Protein AF-A0A2N6FX96-F1 (afdb_monomer_lite)

Radius of gyration: 20.08 Å; chains: 1; bounding box: 55×49×47 Å

Secondary structure (DSSP, 8-state):
--HHHHHHHHHHHHHT----------TTT-EEEEEEEPP-TT--TTS----EEEEEE-SS-EEEEETT--EEE-S-EEEETTTTEEEEE-S---SS-TTPPP-EEEEEE-TTS-EEEEEE-SS-EEEEEEEE--

Structure (mmCIF, N/CA/C/O backbone):
data_AF-A0A2N6FX96-F1
#
_entry.id   AF-A0A2N6FX96-F1
#
loop_
_atom_site.group_PDB
_atom_site.id
_atom_site.type_symbol
_atom_site.label_atom_id
_atom_site.label_alt_id
_atom_site.label_comp_id
_atom_site.label_asym_id
_atom_site.label_entity_id
_atom_site.label_seq_id
_atom_site.pdbx_PDB_ins_code
_atom_site.Cartn_x
_atom_site.Cartn_y
_atom_site.Cartn_z
_atom_site.occupancy
_atom_site.B_iso_or_equiv
_atom_site.auth_seq_id
_atom_site.auth_comp_id
_atom_site.auth_asym_id
_atom_site.auth_atom_id
_atom_site.pdbx_PDB_model_num
ATOM 1 N N . MET A 1 1 ? -40.020 34.666 23.169 1.00 54.50 1 MET A N 1
ATOM 2 C CA . MET A 1 1 ? -39.295 33.548 22.520 1.00 54.50 1 MET A CA 1
ATOM 3 C C . MET A 1 1 ? -37.925 33.416 23.182 1.00 54.50 1 MET A C 1
ATOM 5 O O . MET A 1 1 ? -37.119 34.334 23.084 1.00 54.50 1 MET A O 1
ATOM 9 N N . ASN A 1 2 ? -37.739 32.368 23.988 1.00 58.06 2 ASN A N 1
ATOM 10 C CA . ASN A 1 2 ? -36.734 32.302 25.058 1.00 58.06 2 ASN A CA 1
ATOM 11 C C . ASN A 1 2 ? -35.289 32.267 24.520 1.00 58.06 2 ASN A C 1
ATOM 13 O O . ASN A 1 2 ? -34.957 31.393 23.721 1.00 58.06 2 ASN A O 1
ATOM 17 N N . LYS A 1 3 ? -34.416 33.179 24.983 1.00 58.41 3 LYS A N 1
ATOM 18 C CA . LYS A 1 3 ? -32.984 33.243 24.595 1.00 58.41 3 LYS A CA 1
ATOM 19 C C . LYS A 1 3 ? -32.248 31.909 24.815 1.00 58.41 3 LYS A C 1
ATOM 21 O O . LYS A 1 3 ? -31.344 31.580 24.057 1.00 58.41 3 LYS A O 1
ATOM 26 N N . ILE A 1 4 ? -32.705 31.120 25.788 1.00 65.50 4 ILE A N 1
ATOM 27 C CA . ILE A 1 4 ? -32.189 29.787 26.134 1.00 65.50 4 ILE A CA 1
ATOM 28 C C . ILE A 1 4 ? -32.404 28.775 24.994 1.00 65.50 4 ILE A C 1
ATOM 30 O O . ILE A 1 4 ? -31.512 27.987 24.700 1.00 65.50 4 ILE A O 1
ATOM 34 N N . ILE A 1 5 ? -33.539 28.844 24.286 1.00 63.62 5 ILE A N 1
ATOM 35 C CA . ILE A 1 5 ? -33.850 27.930 23.172 1.00 63.62 5 ILE A CA 1
ATOM 36 C C . ILE A 1 5 ? -32.922 28.207 21.982 1.00 63.62 5 ILE A C 1
ATOM 38 O O . ILE A 1 5 ? -32.418 27.274 21.368 1.00 63.62 5 ILE A O 1
ATOM 42 N N . LYS A 1 6 ? -32.626 29.484 21.696 1.00 58.91 6 LYS A N 1
ATOM 43 C CA . LYS A 1 6 ? -31.656 29.857 20.651 1.00 58.91 6 LYS A CA 1
ATOM 44 C C . LYS A 1 6 ? -30.237 29.382 20.981 1.00 58.91 6 LYS A C 1
ATOM 46 O O . LYS A 1 6 ? -29.529 28.953 20.080 1.00 58.91 6 LYS A O 1
ATOM 51 N N . PHE A 1 7 ? -29.835 29.433 22.252 1.00 62.53 7 PHE A N 1
A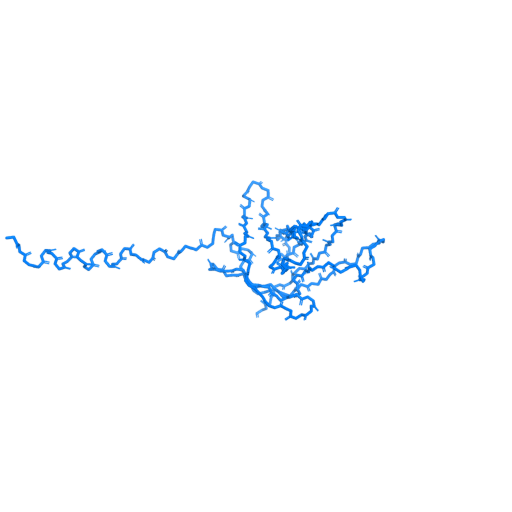TOM 52 C CA . PHE A 1 7 ? -28.496 29.016 22.679 1.00 62.53 7 PHE A CA 1
ATOM 53 C C . PHE A 1 7 ? -28.312 27.491 22.605 1.00 62.53 7 PHE A C 1
ATOM 55 O O . PHE A 1 7 ? -27.301 27.018 22.094 1.00 62.53 7 PHE A O 1
ATOM 62 N N . LEU A 1 8 ? -29.327 26.722 23.014 1.00 59.81 8 LEU A N 1
ATOM 63 C CA . LEU A 1 8 ? -29.336 25.260 22.878 1.00 59.81 8 LEU A CA 1
ATOM 64 C C . LEU A 1 8 ? -29.314 24.811 21.411 1.00 59.81 8 LEU A C 1
ATOM 66 O O . LEU A 1 8 ? -28.622 23.854 21.080 1.00 59.81 8 LEU A O 1
ATOM 70 N N . PHE A 1 9 ? -29.996 25.535 20.518 1.00 58.31 9 PHE A N 1
ATOM 71 C CA . PHE A 1 9 ? -29.974 25.241 19.082 1.00 58.31 9 PHE A CA 1
ATOM 72 C C . PHE A 1 9 ? -28.589 25.471 18.458 1.00 58.31 9 PHE A C 1
ATOM 74 O O . PHE A 1 9 ? -28.155 24.696 17.614 1.00 58.31 9 PHE A O 1
ATOM 81 N N . ILE A 1 10 ? -27.865 26.504 18.903 1.00 59.97 10 ILE A N 1
ATOM 82 C CA . ILE A 1 10 ? -26.500 26.795 18.437 1.00 59.97 10 ILE A CA 1
ATOM 83 C C . ILE A 1 10 ? -25.512 25.731 18.937 1.00 59.97 10 ILE A C 1
ATOM 85 O O . ILE A 1 10 ? -24.676 25.278 18.161 1.00 59.97 10 ILE A O 1
ATOM 89 N N . ILE A 1 11 ? -25.637 25.277 20.189 1.00 59.38 11 ILE A N 1
ATOM 90 C CA . ILE A 1 11 ? -24.804 24.191 20.736 1.00 59.38 11 ILE A CA 1
ATOM 91 C C . ILE A 1 11 ? -25.081 22.866 20.010 1.00 59.38 11 ILE A C 1
ATOM 93 O O . ILE A 1 11 ? -24.139 22.154 19.676 1.00 59.38 11 ILE A O 1
ATOM 97 N N . TYR A 1 12 ? -26.346 22.560 19.700 1.00 57.19 12 TYR A N 1
ATOM 98 C CA . TYR A 1 12 ? -26.713 21.359 18.942 1.00 57.19 12 TYR A CA 1
ATOM 99 C C . TYR A 1 12 ? -26.178 21.403 17.500 1.00 57.19 12 TYR A C 1
ATOM 101 O O . TYR A 1 12 ? -25.621 20.423 17.018 1.00 57.19 12 TYR A O 1
ATOM 109 N N . MET A 1 13 ? -26.248 22.563 16.837 1.00 56.00 13 MET A N 1
ATOM 110 C CA . MET A 1 13 ? -25.678 22.757 15.495 1.00 56.00 13 MET A CA 1
ATOM 111 C C . MET A 1 13 ? -24.141 22.693 15.486 1.00 56.00 13 MET A C 1
ATOM 113 O O . MET A 1 13 ? -23.565 22.187 14.527 1.00 56.00 13 MET A O 1
ATOM 117 N N . LEU A 1 14 ? -23.469 23.145 16.554 1.00 53.25 14 LEU A N 1
ATOM 118 C CA . LEU A 1 14 ? -22.015 23.004 16.726 1.00 53.25 14 LEU A CA 1
ATOM 119 C C . LEU A 1 14 ? -21.587 21.551 16.987 1.00 53.25 14 LEU A C 1
ATOM 121 O O . LEU A 1 14 ? -20.499 21.160 16.573 1.00 53.25 14 LEU A O 1
ATOM 125 N N . PHE A 1 15 ? -22.440 20.738 17.617 1.00 48.72 15 PHE A N 1
ATOM 126 C CA . PHE A 1 15 ? -22.167 19.317 17.863 1.00 48.72 15 PHE A CA 1
ATOM 127 C C . PHE A 1 15 ? -22.344 18.434 16.613 1.00 48.72 15 PHE A C 1
ATOM 129 O O . PHE A 1 15 ? -21.837 17.316 16.574 1.00 48.72 15 PHE A O 1
ATOM 136 N N . CYS A 1 16 ? -23.024 18.924 15.571 1.00 48.59 16 CYS A N 1
ATOM 137 C CA . CYS A 1 16 ? -23.315 18.154 14.358 1.00 48.59 16 CYS A CA 1
ATOM 138 C C . CYS A 1 16 ? -22.253 18.246 13.241 1.00 48.59 16 CYS A C 1
ATOM 140 O O . CYS A 1 16 ? -22.452 17.633 12.195 1.00 48.59 16 CYS A O 1
ATOM 142 N N . ILE A 1 17 ? -21.137 18.972 13.411 1.00 54.53 17 ILE A N 1
ATOM 143 C CA . ILE A 1 17 ? -20.166 19.222 12.315 1.00 54.53 17 ILE A CA 1
ATOM 144 C C . ILE A 1 17 ? -18.800 18.550 12.557 1.00 54.53 17 ILE A C 1
ATOM 146 O O . ILE A 1 17 ? -17.752 19.064 12.184 1.00 54.53 17 ILE A O 1
ATOM 150 N N . GLN A 1 18 ? -18.782 17.357 13.150 1.00 52.16 18 GLN A N 1
ATOM 151 C CA . GLN A 1 18 ? -17.596 16.491 13.102 1.00 52.16 18 GLN A CA 1
ATOM 152 C C . GLN A 1 18 ? -17.969 15.077 12.666 1.00 52.16 18 GLN A C 1
ATOM 154 O O . GLN A 1 18 ? -17.677 14.091 13.334 1.00 52.16 18 GLN A O 1
ATOM 159 N N . VAL A 1 19 ? -18.606 14.967 11.499 1.00 51.12 19 VAL A N 1
ATOM 160 C CA . VAL A 1 19 ? -18.492 13.732 10.721 1.00 51.12 19 VAL A CA 1
ATOM 161 C C . VAL A 1 19 ? -17.102 13.769 10.096 1.00 51.12 19 VAL A C 1
ATOM 163 O O . VAL A 1 19 ? -16.916 14.303 9.004 1.00 51.12 19 VAL A O 1
ATOM 166 N N . SER A 1 20 ? -16.098 13.281 10.829 1.00 54.25 20 SER A N 1
ATOM 167 C CA . SER A 1 20 ? -14.829 12.915 10.204 1.00 54.25 20 SER A CA 1
ATOM 168 C C . SER A 1 20 ? -15.158 11.916 9.104 1.00 54.25 20 SER A C 1
ATOM 170 O O . SER A 1 20 ? -15.752 10.871 9.370 1.00 54.25 20 SER A O 1
ATOM 172 N N . LEU A 1 21 ? -14.840 12.283 7.866 1.00 58.28 21 LEU A N 1
ATOM 173 C CA . LEU A 1 21 ? -15.041 11.455 6.687 1.00 58.28 21 LEU A CA 1
ATOM 174 C C . LEU A 1 21 ? -14.032 10.300 6.763 1.00 58.28 21 LEU A C 1
ATOM 176 O O . LEU A 1 21 ? -12.939 10.386 6.211 1.00 58.28 21 LEU A O 1
ATOM 180 N N . ALA A 1 22 ? -14.348 9.272 7.549 1.00 64.56 22 ALA A N 1
ATOM 181 C CA . ALA A 1 22 ? -13.522 8.080 7.627 1.00 64.56 22 ALA A CA 1
ATOM 182 C C . ALA A 1 22 ? -13.454 7.447 6.231 1.00 64.56 22 ALA A C 1
ATOM 184 O O . ALA A 1 22 ? -14.468 7.362 5.532 1.00 64.56 22 ALA A O 1
ATOM 185 N N . LEU A 1 23 ? -12.261 7.027 5.816 1.00 71.19 23 LEU A N 1
ATOM 186 C CA . LEU A 1 23 ? -12.096 6.243 4.606 1.00 71.19 23 LEU A CA 1
ATOM 187 C C . LEU A 1 23 ? -12.909 4.958 4.774 1.00 71.19 23 LEU A C 1
ATOM 189 O O . LEU A 1 23 ? -12.780 4.260 5.782 1.00 71.19 23 LEU A O 1
ATOM 193 N N . ASP A 1 24 ? -13.712 4.629 3.769 1.00 84.00 24 ASP A N 1
ATOM 194 C CA . ASP A 1 24 ? -14.416 3.353 3.706 1.00 84.00 24 ASP A CA 1
ATOM 195 C C . ASP A 1 24 ? -13.433 2.243 3.300 1.00 84.00 24 ASP A C 1
ATOM 197 O O . ASP A 1 24 ? -13.346 1.827 2.144 1.00 84.00 24 ASP A O 1
ATOM 201 N N . ILE A 1 25 ? -12.561 1.876 4.242 1.00 88.38 25 ILE A N 1
ATOM 202 C CA . ILE A 1 25 ? -11.510 0.875 4.069 1.00 88.38 25 ILE A CA 1
ATOM 203 C C . ILE A 1 25 ? -11.677 -0.203 5.144 1.00 88.38 25 ILE A C 1
ATOM 205 O O . ILE A 1 25 ? -11.652 0.102 6.342 1.00 88.38 25 ILE A O 1
ATOM 209 N N . PRO A 1 26 ? -11.769 -1.489 4.760 1.00 92.06 26 PRO A N 1
ATOM 210 C CA . PRO A 1 26 ? -11.869 -2.573 5.723 1.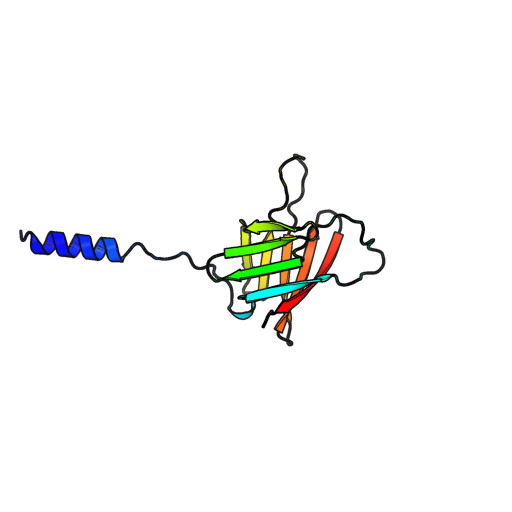00 92.06 26 PRO A CA 1
ATOM 211 C C . PRO A 1 26 ? -10.671 -2.635 6.672 1.00 92.06 26 PRO A C 1
ATOM 213 O O . PRO A 1 26 ? -9.513 -2.514 6.264 1.00 92.06 26 PRO A O 1
ATOM 216 N N . LYS A 1 27 ? -10.938 -2.969 7.940 1.00 92.56 27 LYS A N 1
ATOM 217 C CA . LYS A 1 27 ? -9.922 -3.063 9.007 1.00 92.56 27 LYS A CA 1
ATOM 218 C C . LYS A 1 27 ? -8.722 -3.957 8.679 1.00 92.56 27 LYS A C 1
ATOM 220 O O . LYS A 1 27 ? -7.647 -3.739 9.227 1.00 92.56 27 LYS A O 1
ATOM 225 N N . LYS A 1 28 ? -8.879 -4.946 7.795 1.00 93.38 28 LYS A N 1
ATOM 226 C CA . LYS A 1 28 ? -7.781 -5.829 7.369 1.00 93.38 28 LYS A CA 1
ATOM 227 C C . LYS A 1 28 ? -6.659 -5.097 6.628 1.00 93.38 28 LYS A C 1
ATOM 229 O O . LYS A 1 28 ? -5.520 -5.534 6.717 1.00 93.38 28 LYS A O 1
ATOM 234 N N . TYR A 1 29 ? -6.958 -3.980 5.962 1.00 94.31 29 TYR A N 1
ATOM 235 C CA . TYR A 1 29 ? -5.952 -3.146 5.299 1.00 94.31 29 TYR A CA 1
ATOM 236 C C . TYR A 1 29 ? -5.307 -2.134 6.255 1.00 94.31 29 TYR A C 1
ATOM 238 O O . TYR A 1 29 ? -4.195 -1.679 6.006 1.00 94.31 29 TYR A O 1
ATOM 246 N N . ILE A 1 30 ? -5.982 -1.783 7.352 1.00 94.75 30 ILE A N 1
ATOM 247 C CA . ILE A 1 30 ? -5.519 -0.763 8.299 1.00 94.75 30 ILE A CA 1
ATOM 248 C C . ILE A 1 30 ? -4.274 -1.249 9.039 1.00 94.75 30 ILE A C 1
ATOM 250 O O . ILE A 1 30 ? -4.265 -2.334 9.631 1.00 94.75 30 ILE A O 1
ATOM 254 N N . GLY A 1 31 ? -3.241 -0.414 9.049 1.00 95.31 31 GLY A N 1
ATOM 255 C CA . GLY A 1 31 ? -1.985 -0.634 9.748 1.00 95.31 31 GLY A CA 1
ATOM 256 C C . GLY A 1 31 ? -0.788 -0.076 8.995 1.00 95.31 31 GLY A C 1
ATOM 257 O O . GLY A 1 31 ? -0.911 0.503 7.912 1.00 95.31 31 GLY A O 1
ATOM 258 N N . ASP A 1 32 ? 0.374 -0.308 9.587 1.00 97.12 32 ASP A N 1
ATOM 259 C CA . ASP A 1 32 ? 1.655 0.034 8.998 1.00 97.12 32 ASP A CA 1
ATOM 260 C C . ASP A 1 32 ? 2.255 -1.227 8.381 1.00 97.12 32 ASP A C 1
ATOM 262 O O . ASP A 1 32 ? 2.243 -2.297 8.989 1.00 97.12 32 ASP A O 1
ATOM 266 N N . TRP A 1 33 ? 2.770 -1.115 7.165 1.00 96.81 33 TRP A N 1
ATOM 267 C CA . TRP A 1 33 ? 3.197 -2.247 6.355 1.00 96.81 33 TRP A CA 1
ATOM 268 C C . TRP A 1 33 ? 4.589 -1.999 5.785 1.00 96.81 33 TRP A C 1
ATOM 270 O O . TRP A 1 33 ? 4.861 -0.941 5.208 1.00 96.81 33 TRP A O 1
ATOM 280 N N . ASN A 1 34 ? 5.454 -3.003 5.903 1.00 95.88 34 ASN A N 1
ATOM 281 C CA . ASN A 1 34 ? 6.703 -3.083 5.157 1.00 95.88 34 ASN A CA 1
ATOM 282 C C . ASN A 1 34 ? 6.453 -3.839 3.860 1.00 95.88 34 ASN A C 1
ATOM 284 O O . ASN A 1 34 ? 5.967 -4.967 3.889 1.00 95.88 34 ASN A O 1
ATOM 288 N N . ILE A 1 35 ? 6.810 -3.233 2.734 1.00 92.50 35 ILE A N 1
ATOM 289 C CA . ILE A 1 35 ? 6.574 -3.806 1.414 1.00 92.50 35 ILE A CA 1
ATOM 290 C C . ILE A 1 35 ? 7.889 -4.305 0.820 1.00 92.50 35 ILE A C 1
ATOM 292 O O . ILE A 1 35 ? 8.883 -3.579 0.777 1.00 92.50 35 ILE A O 1
ATOM 296 N N . SER A 1 36 ? 7.868 -5.537 0.327 1.00 89.69 36 SER A N 1
ATOM 297 C CA . SER A 1 36 ? 8.968 -6.181 -0.382 1.00 89.69 36 SER A CA 1
ATOM 298 C C . SER A 1 36 ? 8.562 -6.465 -1.823 1.00 89.69 36 SER A C 1
ATOM 300 O O . SER A 1 36 ? 7.420 -6.833 -2.108 1.00 89.69 36 SER A O 1
ATOM 302 N N . TYR A 1 37 ? 9.497 -6.285 -2.752 1.00 84.50 37 TYR A N 1
ATOM 303 C CA . TYR A 1 37 ? 9.263 -6.662 -4.140 1.00 84.50 37 TYR A CA 1
ATOM 304 C C . TYR A 1 37 ? 9.238 -8.187 -4.285 1.00 84.50 37 TYR A C 1
ATOM 306 O O . TYR A 1 37 ? 9.946 -8.897 -3.570 1.00 84.50 37 TYR A O 1
ATOM 314 N N . ILE A 1 38 ? 8.448 -8.681 -5.237 1.00 84.31 38 ILE A N 1
ATOM 315 C CA . ILE A 1 38 ? 8.490 -10.081 -5.662 1.00 84.31 38 ILE A CA 1
ATOM 316 C C . ILE A 1 38 ? 9.278 -10.129 -6.968 1.00 84.31 38 ILE A C 1
ATOM 318 O O . ILE A 1 38 ? 8.927 -9.452 -7.936 1.00 84.31 38 ILE A O 1
ATOM 322 N N . GLU A 1 39 ? 10.368 -10.894 -6.992 1.00 77.12 39 GLU A N 1
ATOM 323 C CA . GLU A 1 39 ? 11.175 -11.071 -8.199 1.00 77.12 39 GLU A CA 1
ATOM 324 C C . GLU A 1 39 ? 10.354 -11.760 -9.300 1.00 77.12 39 GLU A C 1
ATOM 326 O O . GLU A 1 39 ? 9.665 -12.752 -9.060 1.00 77.12 39 GLU A O 1
ATOM 331 N N . GLN A 1 40 ? 10.415 -11.223 -10.520 1.00 73.38 40 GLN A N 1
ATOM 332 C CA . GLN A 1 40 ? 9.671 -11.726 -11.672 1.00 73.38 40 GLN A CA 1
ATOM 333 C C . GLN A 1 40 ? 10.609 -11.890 -12.866 1.00 73.38 40 GLN A C 1
ATOM 335 O O . GLN A 1 40 ? 11.327 -10.963 -13.246 1.00 73.38 40 GLN A O 1
ATOM 340 N N . GLN A 1 41 ? 10.585 -13.070 -13.491 1.00 70.00 41 GLN A N 1
ATOM 341 C CA . GLN A 1 41 ? 11.371 -13.316 -14.697 1.00 70.00 41 GLN A CA 1
ATOM 342 C C . GLN A 1 41 ? 10.977 -12.351 -15.821 1.00 70.00 41 GLN A C 1
ATOM 344 O O . GLN A 1 41 ? 9.800 -12.083 -16.055 1.00 70.00 41 GLN A O 1
ATOM 349 N N . GLY A 1 42 ? 11.983 -11.839 -16.533 1.00 64.00 42 GLY A N 1
ATOM 350 C CA . GLY A 1 42 ? 11.783 -10.880 -17.621 1.00 64.00 42 GLY A CA 1
ATOM 351 C C . GLY A 1 42 ? 11.524 -9.446 -17.156 1.00 64.00 42 GLY A C 1
ATOM 352 O O . GLY A 1 42 ? 11.297 -8.582 -18.004 1.00 64.00 42 GLY A O 1
ATOM 353 N N . PHE A 1 43 ? 11.593 -9.170 -15.847 1.00 60.34 43 PHE A N 1
ATOM 354 C CA . PHE A 1 43 ? 11.434 -7.828 -15.311 1.00 60.34 43 PHE A CA 1
ATOM 355 C C . PHE A 1 43 ? 12.733 -7.304 -14.680 1.00 60.34 43 PHE A C 1
ATOM 357 O O . PHE A 1 43 ? 13.113 -7.737 -13.593 1.00 60.34 43 PHE A O 1
ATOM 364 N N . PRO A 1 44 ? 13.454 -6.382 -15.338 1.00 57.53 44 PRO A N 1
ATOM 365 C CA . PRO A 1 44 ? 14.674 -5.854 -14.763 1.00 57.53 44 PRO A CA 1
ATOM 366 C C . PRO A 1 44 ? 14.371 -4.913 -13.593 1.00 57.53 44 PRO A C 1
ATOM 368 O O . PRO A 1 44 ? 13.588 -3.975 -13.727 1.00 57.53 44 PRO A O 1
ATOM 371 N N . TRP A 1 45 ? 15.057 -5.103 -12.466 1.00 51.59 45 TRP A N 1
ATOM 372 C CA . TRP A 1 45 ? 14.904 -4.289 -11.250 1.00 51.59 45 TRP A CA 1
ATOM 373 C C . TRP A 1 45 ? 15.157 -2.781 -11.465 1.00 51.59 45 TRP A C 1
ATOM 375 O O . TRP A 1 45 ? 14.707 -1.957 -10.672 1.00 51.59 45 TRP A O 1
ATOM 385 N N . TRP A 1 46 ? 15.852 -2.401 -12.546 1.00 53.66 46 TRP A N 1
ATOM 386 C CA . TRP A 1 46 ? 16.093 -1.007 -12.942 1.00 53.66 46 TRP A CA 1
ATOM 387 C C . TRP A 1 46 ? 14.956 -0.376 -13.757 1.00 53.66 46 TRP A C 1
ATOM 389 O O . TRP A 1 46 ? 15.010 0.819 -14.063 1.00 53.66 46 TRP A O 1
ATOM 399 N N . SER A 1 47 ? 13.926 -1.134 -14.142 1.00 55.78 47 SER A N 1
ATOM 400 C CA . SER A 1 47 ? 12.699 -0.544 -14.668 1.00 55.78 47 SER A CA 1
ATOM 401 C C . SER A 1 47 ? 12.051 0.266 -13.546 1.00 55.78 47 SER A C 1
ATOM 403 O O . SER A 1 47 ? 11.543 -0.288 -12.581 1.00 55.78 47 SER A O 1
ATOM 405 N N . GLN A 1 48 ? 12.137 1.593 -13.673 1.00 60.50 48 GLN A N 1
ATOM 406 C CA . GLN A 1 48 ? 11.825 2.649 -12.698 1.00 60.50 48 GLN A CA 1
ATOM 407 C C . GLN A 1 48 ? 10.345 2.695 -12.255 1.00 60.50 48 GLN A C 1
ATOM 409 O O . GLN A 1 48 ? 9.675 3.722 -12.367 1.00 60.50 48 GLN A O 1
ATOM 414 N N . ILE A 1 49 ? 9.786 1.583 -11.790 1.00 67.69 49 ILE A N 1
ATOM 415 C CA . ILE A 1 49 ? 8.408 1.518 -11.315 1.00 67.69 49 ILE A CA 1
ATOM 416 C C . ILE A 1 49 ? 8.372 2.022 -9.886 1.00 67.69 49 ILE A C 1
ATOM 418 O O . ILE A 1 49 ? 9.064 1.502 -9.018 1.00 67.69 49 ILE A O 1
ATOM 422 N N . LYS A 1 50 ? 7.559 3.045 -9.635 1.00 74.44 50 LYS A N 1
ATOM 423 C CA . LYS A 1 50 ? 7.322 3.549 -8.283 1.00 74.44 50 LYS A CA 1
ATOM 424 C C . LYS A 1 50 ? 6.366 2.625 -7.541 1.00 74.44 50 LYS A C 1
ATOM 426 O O . LYS A 1 50 ? 5.252 2.378 -8.011 1.00 74.44 50 LYS A O 1
ATOM 431 N N . TYR A 1 51 ? 6.801 2.130 -6.393 1.00 79.81 51 TYR A N 1
ATOM 432 C CA . TYR A 1 51 ? 5.997 1.304 -5.501 1.00 79.81 51 TYR A CA 1
ATOM 433 C C . TYR A 1 51 ? 6.273 1.715 -4.049 1.00 79.81 51 TYR A C 1
ATOM 435 O O . TYR A 1 51 ? 7.362 2.218 -3.756 1.00 79.81 51 TYR A O 1
ATOM 443 N N . PRO A 1 52 ? 5.301 1.549 -3.136 1.00 87.56 52 PRO A N 1
ATOM 444 C CA . PRO A 1 52 ? 5.551 1.797 -1.724 1.00 87.56 52 PRO A CA 1
ATOM 445 C C . PRO A 1 52 ? 6.552 0.765 -1.198 1.00 87.56 52 PRO A C 1
ATOM 447 O O . PRO A 1 52 ? 6.341 -0.421 -1.399 1.00 87.56 52 PRO A O 1
ATOM 450 N N . VAL A 1 53 ? 7.601 1.192 -0.497 1.00 91.06 53 VAL A N 1
ATOM 451 C CA . VAL A 1 53 ? 8.409 0.317 0.379 1.00 91.06 53 VAL A CA 1
ATOM 452 C C . VAL A 1 53 ? 7.885 0.336 1.814 1.00 91.06 53 VAL A C 1
ATOM 454 O O . VAL A 1 53 ? 8.077 -0.614 2.570 1.00 91.06 53 VAL A O 1
ATOM 457 N N . LYS A 1 54 ? 7.185 1.412 2.191 1.00 94.25 54 LYS A N 1
ATOM 458 C CA . LYS A 1 54 ? 6.374 1.488 3.409 1.00 94.25 54 LYS A CA 1
ATOM 459 C C . LYS A 1 54 ? 5.005 2.049 3.075 1.00 94.25 54 LYS A C 1
ATOM 461 O O . LYS A 1 54 ? 4.900 3.003 2.301 1.00 94.25 54 LYS A O 1
ATOM 466 N N . LEU A 1 55 ? 3.980 1.473 3.682 1.00 94.81 55 LEU A N 1
ATOM 467 C CA . LEU A 1 55 ? 2.586 1.838 3.477 1.00 94.81 55 LEU A CA 1
ATOM 468 C C . LEU A 1 55 ? 1.913 1.975 4.841 1.00 94.81 55 LEU A C 1
ATOM 470 O O . LEU A 1 55 ? 1.986 1.070 5.661 1.00 94.81 55 LEU A O 1
ATOM 474 N N . PHE A 1 56 ? 1.277 3.113 5.077 1.00 95.69 56 PHE A N 1
ATOM 475 C CA . PHE A 1 56 ? 0.573 3.437 6.312 1.00 95.69 56 PHE A CA 1
ATOM 476 C C . PHE A 1 56 ? -0.885 3.671 5.944 1.00 95.69 56 PHE A C 1
ATOM 478 O O . PHE A 1 56 ? -1.178 4.579 5.166 1.00 95.69 56 PHE A O 1
ATOM 485 N N . ILE A 1 57 ? -1.785 2.839 6.452 1.00 95.00 57 ILE A N 1
ATOM 486 C CA . ILE A 1 57 ? -3.221 2.940 6.190 1.00 95.00 57 ILE A CA 1
ATOM 487 C C . ILE A 1 57 ? -3.913 3.172 7.522 1.00 95.00 57 ILE A C 1
ATOM 489 O O . ILE A 1 57 ? -3.895 2.299 8.391 1.00 95.00 57 ILE A O 1
ATOM 493 N N . THR A 1 58 ? -4.549 4.327 7.665 1.00 93.69 58 THR A N 1
ATOM 494 C CA . THR A 1 58 ? -5.402 4.657 8.807 1.00 93.69 58 THR A CA 1
ATOM 495 C C . THR A 1 58 ? -6.842 4.869 8.330 1.00 93.69 58 THR A C 1
ATOM 497 O O . THR A 1 58 ? -7.086 4.944 7.122 1.00 93.69 58 THR A O 1
ATOM 500 N N . PRO A 1 59 ? -7.823 4.963 9.244 1.00 89.19 59 PRO A N 1
ATOM 501 C CA . PRO A 1 59 ? -9.177 5.371 8.881 1.00 89.19 59 PRO A CA 1
ATOM 502 C C . PRO A 1 59 ? -9.273 6.775 8.267 1.00 89.19 59 PRO A C 1
ATOM 504 O O . PRO A 1 59 ? -10.337 7.133 7.787 1.00 89.19 59 PRO A O 1
ATOM 507 N N . GLU A 1 60 ? -8.217 7.588 8.300 1.00 89.75 60 GLU A N 1
ATOM 508 C CA . GLU A 1 60 ? -8.227 8.983 7.844 1.00 89.75 60 GLU A CA 1
ATOM 509 C C . GLU A 1 60 ? -7.385 9.206 6.585 1.00 89.75 60 GLU A C 1
ATOM 511 O O . GLU A 1 60 ? -7.680 10.108 5.803 1.00 89.75 60 GLU A O 1
ATOM 516 N N . GLU A 1 61 ? -6.328 8.419 6.373 1.00 91.81 61 GLU A N 1
ATOM 517 C CA . GLU A 1 61 ? -5.442 8.591 5.224 1.00 91.81 61 GLU A CA 1
ATOM 518 C C . GLU A 1 61 ? -4.700 7.310 4.826 1.00 91.81 61 GLU A C 1
ATOM 520 O O . GLU A 1 61 ? -4.512 6.376 5.607 1.00 91.81 61 GLU A O 1
ATOM 525 N N . ILE A 1 62 ? -4.200 7.312 3.590 1.00 93.31 62 ILE A N 1
ATOM 526 C CA . ILE A 1 62 ? -3.182 6.371 3.132 1.00 93.31 62 ILE A CA 1
ATOM 527 C C . ILE A 1 62 ? -1.911 7.173 2.848 1.00 93.31 62 ILE A C 1
ATOM 529 O O . ILE A 1 62 ? -1.912 8.072 2.003 1.00 93.31 62 ILE A O 1
ATOM 533 N N . ARG A 1 63 ? -0.809 6.836 3.518 1.00 94.06 63 ARG A N 1
ATOM 534 C CA . ARG A 1 63 ? 0.521 7.409 3.274 1.00 94.06 63 ARG A CA 1
ATOM 535 C C . ARG A 1 63 ? 1.479 6.352 2.766 1.00 94.06 63 ARG A C 1
ATOM 537 O O . ARG A 1 63 ? 1.442 5.205 3.201 1.00 94.06 63 ARG A O 1
ATOM 544 N N . ILE A 1 64 ? 2.386 6.755 1.885 1.00 92.56 64 ILE A N 1
ATOM 545 C CA . ILE A 1 64 ? 3.435 5.874 1.373 1.00 92.56 64 ILE A CA 1
ATOM 546 C C . ILE A 1 64 ? 4.812 6.516 1.474 1.00 92.56 64 ILE A C 1
ATOM 548 O O . ILE A 1 64 ? 4.957 7.741 1.448 1.00 92.56 64 ILE A O 1
ATOM 552 N N . ILE A 1 65 ? 5.823 5.656 1.568 1.00 91.00 65 ILE A N 1
ATOM 553 C CA . ILE A 1 65 ? 7.223 5.980 1.308 1.00 91.00 65 ILE A CA 1
ATOM 554 C C . ILE A 1 65 ? 7.665 5.076 0.165 1.00 91.00 65 ILE A C 1
ATOM 556 O O . ILE A 1 65 ? 7.516 3.860 0.279 1.00 91.00 65 ILE A O 1
ATOM 560 N N . ASP A 1 66 ? 8.162 5.655 -0.924 1.00 86.69 66 ASP A N 1
ATOM 561 C CA . ASP A 1 66 ? 8.616 4.905 -2.097 1.00 86.69 66 ASP A CA 1
ATOM 562 C C . ASP A 1 66 ? 10.091 4.481 -1.994 1.00 86.69 66 ASP A C 1
ATOM 564 O O . ASP A 1 66 ? 10.799 4.824 -1.041 1.00 86.6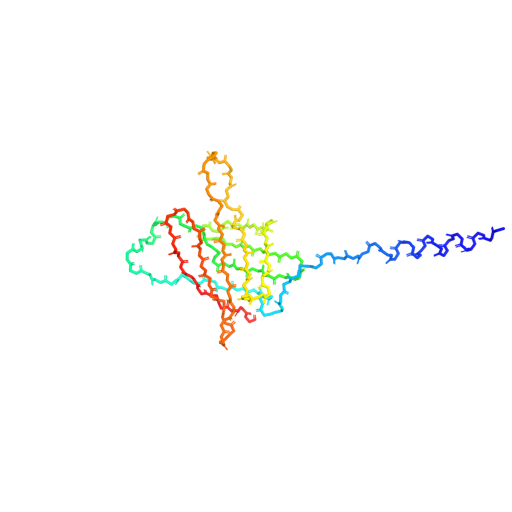9 66 ASP A O 1
ATOM 568 N N . GLN A 1 67 ? 10.570 3.724 -2.982 1.00 81.50 67 GLN A N 1
ATOM 569 C CA . GLN A 1 67 ? 11.936 3.193 -3.012 1.00 81.50 67 GLN A CA 1
ATOM 570 C C . GLN A 1 67 ? 13.039 4.263 -3.033 1.00 81.50 67 GLN A C 1
ATOM 572 O O . GLN A 1 67 ? 14.200 3.955 -2.773 1.00 81.50 67 GLN A O 1
ATOM 577 N N . TYR A 1 68 ? 12.695 5.512 -3.356 1.00 83.12 68 TYR A N 1
ATOM 578 C CA . TYR A 1 68 ? 13.614 6.649 -3.352 1.00 83.12 68 TYR A CA 1
ATOM 579 C C . TYR A 1 68 ? 13.514 7.466 -2.056 1.00 83.12 68 TYR A C 1
ATOM 581 O O . TYR A 1 68 ? 14.133 8.523 -1.937 1.00 83.12 68 TYR A O 1
ATOM 589 N N . GLY A 1 69 ? 12.731 6.996 -1.081 1.00 86.00 69 GLY A N 1
ATOM 590 C CA . GLY A 1 69 ? 12.479 7.688 0.177 1.00 86.00 69 GLY A CA 1
ATOM 591 C C . GLY A 1 69 ? 11.484 8.842 0.055 1.00 86.00 69 GLY A C 1
ATOM 592 O O . GLY A 1 69 ? 11.316 9.596 1.019 1.00 86.00 69 GLY A O 1
ATOM 593 N N . TYR A 1 70 ? 10.814 9.000 -1.092 1.00 86.06 70 TYR A N 1
ATOM 594 C CA . TYR A 1 70 ? 9.807 10.039 -1.259 1.00 86.06 70 TYR A CA 1
ATOM 595 C C . TYR A 1 70 ? 8.554 9.681 -0.465 1.00 86.06 70 TYR A C 1
ATOM 597 O O . TYR A 1 70 ? 8.033 8.571 -0.568 1.00 86.06 70 TYR A O 1
ATOM 605 N N . LYS A 1 71 ? 8.075 10.639 0.330 1.00 90.44 71 LYS A N 1
ATOM 606 C CA . LYS A 1 71 ? 6.907 10.485 1.198 1.00 90.44 71 LYS A CA 1
ATOM 607 C C . LYS A 1 71 ? 5.730 11.261 0.638 1.00 90.44 71 LYS A C 1
ATOM 609 O O . LYS A 1 71 ? 5.907 12.388 0.177 1.00 90.44 71 LYS A O 1
ATOM 614 N N . CYS A 1 72 ? 4.532 10.707 0.754 1.00 85.88 72 CYS A N 1
ATOM 615 C CA . CYS A 1 72 ? 3.321 11.395 0.321 1.00 85.88 72 CYS A CA 1
ATOM 616 C C . CYS A 1 72 ? 2.048 10.759 0.887 1.00 85.88 72 CYS A C 1
ATOM 618 O O . CYS A 1 72 ? 2.039 9.585 1.268 1.00 85.88 72 CYS A O 1
ATOM 620 N N . SER A 1 73 ? 0.966 11.534 0.857 1.00 90.12 73 SER A N 1
ATOM 621 C CA . SER A 1 73 ? -0.395 11.044 1.069 1.00 90.12 73 SER A CA 1
ATOM 622 C C . SER A 1 73 ? -1.053 10.742 -0.279 1.00 90.12 73 SER A C 1
ATOM 624 O O . SER A 1 73 ? -0.893 11.477 -1.259 1.00 90.12 73 SER A O 1
ATOM 626 N N . VAL A 1 74 ? -1.773 9.632 -0.338 1.00 88.62 74 VAL A N 1
ATOM 627 C CA . VAL A 1 74 ? -2.550 9.192 -1.495 1.00 88.62 74 VAL A CA 1
ATOM 628 C C . VAL A 1 74 ? -3.805 10.052 -1.603 1.00 88.62 74 VAL A C 1
ATOM 630 O O . VAL A 1 74 ? -4.563 10.177 -0.647 1.00 88.62 74 VAL A O 1
ATOM 633 N N . SER A 1 75 ? -4.043 10.622 -2.783 1.00 83.88 75 SER A N 1
ATOM 634 C CA . SER A 1 75 ? -5.203 11.485 -3.036 1.00 83.88 75 SER A CA 1
ATOM 635 C C . SER A 1 75 ? -6.384 10.764 -3.684 1.00 83.88 75 SER A C 1
ATOM 637 O O . SER A 1 75 ? -7.500 11.273 -3.637 1.00 83.88 75 SER A O 1
ATOM 639 N N . LYS A 1 76 ? -6.159 9.595 -4.297 1.00 87.12 76 LYS A N 1
ATOM 640 C CA . LYS A 1 76 ? -7.217 8.771 -4.886 1.00 87.12 76 LYS A CA 1
ATOM 641 C C . LYS A 1 76 ? -7.075 7.328 -4.444 1.00 87.12 76 LYS A C 1
ATOM 643 O O . LYS A 1 76 ? -6.045 6.694 -4.682 1.00 87.12 76 LYS A O 1
ATOM 648 N N . TYR A 1 77 ? -8.142 6.805 -3.871 1.00 90.00 77 TYR A N 1
ATOM 649 C CA . TYR A 1 77 ? -8.279 5.404 -3.522 1.00 90.00 77 TYR A CA 1
ATOM 650 C C . TYR A 1 77 ? -9.743 4.987 -3.688 1.00 90.00 77 TYR A C 1
ATOM 652 O O . TYR A 1 77 ? -10.643 5.828 -3.713 1.00 90.00 77 TYR A O 1
ATOM 660 N N . ARG A 1 78 ? -9.972 3.687 -3.841 1.00 91.00 78 ARG A N 1
ATOM 661 C CA . ARG A 1 78 ? -11.294 3.068 -3.873 1.00 91.00 78 ARG A CA 1
ATOM 662 C C . ARG A 1 78 ? -11.178 1.643 -3.360 1.00 91.00 78 ARG A C 1
ATOM 664 O O . ARG A 1 78 ? -10.314 0.901 -3.821 1.00 91.00 78 ARG A O 1
ATOM 671 N N . TYR A 1 79 ? -12.062 1.274 -2.449 1.00 92.75 79 TYR A N 1
ATOM 672 C CA . TYR A 1 79 ? -12.297 -0.117 -2.101 1.00 92.75 79 TYR A CA 1
ATOM 673 C C . TYR A 1 79 ? -13.442 -0.666 -2.964 1.00 92.75 79 TYR A C 1
ATOM 675 O O . TYR A 1 79 ? -14.430 0.027 -3.213 1.00 92.75 79 TYR A O 1
ATOM 683 N N . ASP A 1 80 ? -13.253 -1.870 -3.492 1.00 91.12 80 ASP A N 1
ATOM 684 C CA . ASP A 1 80 ? -14.249 -2.624 -4.243 1.00 91.12 80 ASP A CA 1
ATOM 685 C C . ASP A 1 80 ? -14.657 -3.848 -3.419 1.00 91.12 80 ASP A C 1
ATOM 687 O O . ASP A 1 80 ? -13.861 -4.770 -3.223 1.00 91.12 80 ASP A O 1
ATOM 691 N N . GLU A 1 81 ? -15.885 -3.816 -2.906 1.00 89.38 81 GLU A N 1
ATOM 692 C CA . GLU A 1 81 ? -16.457 -4.862 -2.056 1.00 89.38 81 GLU A CA 1
ATOM 693 C C . GLU A 1 81 ? -16.740 -6.166 -2.804 1.00 89.38 81 GLU A C 1
ATOM 695 O O . GLU A 1 81 ? -16.682 -7.231 -2.194 1.00 89.38 81 GLU A O 1
ATOM 700 N N . GLU A 1 82 ? -17.032 -6.107 -4.107 1.00 90.00 82 GLU A N 1
ATOM 701 C CA . GLU A 1 82 ? -17.446 -7.285 -4.880 1.00 90.00 82 GLU A CA 1
ATOM 702 C C . GLU A 1 82 ? -16.281 -8.252 -5.096 1.00 90.00 82 GLU A C 1
ATOM 704 O O . GLU A 1 82 ? -16.455 -9.471 -5.079 1.00 90.00 82 GLU A O 1
ATOM 709 N N . ILE A 1 83 ? -15.085 -7.698 -5.295 1.00 88.25 83 ILE A N 1
ATOM 710 C CA . ILE A 1 83 ? -13.858 -8.460 -5.565 1.00 88.25 83 ILE A CA 1
ATOM 711 C C . ILE A 1 83 ? -12.829 -8.372 -4.437 1.00 88.25 83 ILE A C 1
ATOM 713 O O . ILE A 1 83 ? -11.748 -8.942 -4.563 1.00 88.25 83 ILE A O 1
ATOM 717 N N . ASP A 1 84 ? -13.165 -7.675 -3.353 1.00 89.50 84 ASP A N 1
ATOM 718 C CA . ASP A 1 84 ? -12.332 -7.492 -2.170 1.00 89.50 84 ASP A CA 1
ATOM 719 C C . ASP A 1 84 ? -10.943 -6.900 -2.464 1.00 89.50 84 ASP A C 1
ATOM 721 O O . ASP A 1 84 ? -9.890 -7.465 -2.148 1.00 89.50 84 ASP A O 1
ATOM 725 N N . VAL A 1 85 ? -10.938 -5.748 -3.132 1.00 92.12 85 VAL A N 1
ATOM 726 C CA . VAL A 1 85 ? -9.714 -5.103 -3.614 1.00 92.12 85 VAL A CA 1
ATOM 727 C C . VAL A 1 85 ? -9.673 -3.645 -3.190 1.00 92.12 85 VAL A C 1
ATOM 729 O O . VAL A 1 85 ? -10.600 -2.880 -3.438 1.00 92.12 85 VAL A O 1
ATOM 732 N N . LEU A 1 86 ? -8.536 -3.221 -2.639 1.00 92.44 86 LEU A N 1
ATOM 733 C CA . LEU A 1 86 ? -8.224 -1.811 -2.443 1.00 92.44 86 LEU A CA 1
ATOM 734 C C . LEU A 1 86 ? -7.335 -1.326 -3.589 1.00 92.44 86 LEU A C 1
ATOM 736 O O . LEU A 1 86 ? -6.242 -1.847 -3.823 1.00 92.44 86 LEU A O 1
ATOM 740 N N . VAL A 1 87 ? -7.809 -0.312 -4.307 1.00 91.06 87 VAL A N 1
ATOM 741 C CA . VAL A 1 87 ? -7.072 0.358 -5.377 1.00 91.06 87 VAL A CA 1
ATOM 742 C C . VAL A 1 87 ? -6.673 1.746 -4.917 1.00 91.06 87 VAL A C 1
ATOM 744 O O . VAL A 1 87 ? -7.495 2.477 -4.371 1.00 91.06 87 VAL A O 1
ATOM 747 N N . PHE A 1 88 ? -5.435 2.152 -5.175 1.00 89.06 88 PHE A N 1
ATOM 748 C CA . PHE A 1 88 ? -5.012 3.530 -4.953 1.00 89.06 88 PHE A CA 1
ATOM 749 C C . PHE A 1 88 ? -3.987 4.005 -5.974 1.00 89.06 88 PHE A C 1
ATOM 751 O O . PHE A 1 88 ? -3.269 3.205 -6.575 1.00 89.06 88 PHE A O 1
ATOM 758 N N . SER A 1 89 ? -3.910 5.317 -6.185 1.00 85.31 89 SER A N 1
ATOM 759 C CA . SER A 1 89 ? -2.887 5.891 -7.052 1.00 85.31 89 SER A CA 1
ATOM 760 C C . SER A 1 89 ? -1.617 6.231 -6.283 1.00 85.31 89 SER A C 1
ATOM 762 O O . SER A 1 89 ? -1.643 6.750 -5.165 1.00 85.31 89 SER A O 1
ATOM 764 N N . HIS A 1 90 ? -0.467 5.959 -6.897 1.00 78.50 90 HIS A N 1
ATOM 765 C CA . HIS A 1 90 ? 0.791 6.467 -6.375 1.00 78.50 90 HIS A CA 1
ATOM 766 C C . HIS A 1 90 ? 0.810 7.991 -6.530 1.00 78.50 90 HIS A C 1
ATOM 768 O O . HIS A 1 90 ? 0.619 8.526 -7.621 1.00 78.50 90 HIS A O 1
ATOM 774 N N . CYS A 1 91 ? 1.165 8.698 -5.466 1.00 72.25 91 CYS A N 1
ATOM 775 C CA . CYS A 1 91 ? 1.315 10.159 -5.397 1.00 72.25 91 CYS A CA 1
ATOM 776 C C . CYS A 1 91 ? 2.458 10.756 -6.263 1.00 72.25 91 CYS A C 1
ATOM 778 O O . CYS A 1 91 ? 2.947 11.856 -6.022 1.00 72.25 91 CYS A O 1
ATOM 780 N N . GLY A 1 92 ? 2.975 9.997 -7.228 1.00 57.44 92 GLY A N 1
ATOM 781 C CA . GLY A 1 92 ? 4.324 10.144 -7.760 1.00 57.44 92 GLY A CA 1
ATOM 782 C C . GLY A 1 92 ? 4.397 10.607 -9.204 1.00 57.44 92 GLY A C 1
ATOM 783 O O . GLY A 1 92 ? 5.228 10.068 -9.930 1.00 57.44 92 GLY A O 1
ATOM 784 N N . ILE A 1 93 ? 3.614 11.604 -9.611 1.00 51.81 93 ILE A N 1
ATOM 785 C CA . ILE A 1 93 ? 3.895 12.399 -10.811 1.00 51.81 93 ILE A CA 1
ATOM 786 C C . ILE A 1 93 ? 3.794 13.878 -10.425 1.00 51.81 93 ILE A C 1
ATOM 788 O O . ILE A 1 93 ? 2.721 14.475 -10.432 1.00 51.81 93 ILE A O 1
ATOM 792 N N . GLY A 1 94 ? 4.944 14.504 -10.158 1.00 45.25 94 GLY A N 1
ATOM 793 C CA . GLY A 1 94 ? 5.101 15.878 -10.619 1.00 45.25 94 GLY A CA 1
ATOM 794 C C . GLY A 1 94 ? 4.908 15.830 -12.131 1.00 45.25 94 GLY A C 1
ATOM 795 O O . GLY A 1 94 ? 5.606 15.061 -12.793 1.00 45.25 94 GLY A O 1
ATOM 796 N N . GLN A 1 95 ? 3.914 16.556 -12.639 1.00 43.81 95 GLN A N 1
ATOM 797 C CA . GLN A 1 95 ? 3.454 16.605 -14.033 1.00 43.81 95 GLN A CA 1
ATOM 798 C C . GLN A 1 95 ? 4.548 17.069 -15.018 1.00 43.81 95 GLN A C 1
ATOM 800 O O . GLN A 1 95 ? 4.382 18.049 -15.735 1.00 43.81 95 GLN A O 1
ATOM 805 N N . LYS A 1 96 ? 5.699 16.395 -15.086 1.00 42.97 96 LYS A N 1
ATOM 806 C CA . LYS A 1 96 ? 6.755 16.724 -16.052 1.00 42.97 96 LYS A CA 1
ATOM 807 C C . LYS A 1 96 ? 6.413 16.245 -17.464 1.00 42.97 96 LYS A C 1
ATOM 809 O O . LYS A 1 96 ? 7.041 16.680 -18.419 1.00 42.97 96 LYS A O 1
ATOM 814 N N . SER A 1 97 ? 5.409 15.382 -17.613 1.00 45.47 97 SER A N 1
ATOM 815 C CA . SER A 1 97 ? 4.947 14.861 -18.898 1.00 45.47 97 SER A CA 1
ATOM 816 C C . SER A 1 97 ? 3.422 14.899 -18.961 1.00 45.47 97 SER A C 1
ATOM 818 O O . SER A 1 97 ? 2.751 14.283 -18.130 1.00 45.47 97 SER A O 1
ATOM 820 N N . LYS A 1 98 ? 2.882 15.574 -19.986 1.00 44.06 98 LYS A N 1
ATOM 821 C CA . LYS A 1 98 ? 1.447 15.564 -20.334 1.00 44.06 98 LYS A CA 1
ATOM 822 C C . LYS A 1 98 ? 0.921 14.158 -20.685 1.00 44.06 98 LYS A C 1
ATOM 824 O O . LYS A 1 98 ? -0.286 13.970 -20.731 1.00 44.06 98 LYS A O 1
ATOM 829 N N . ASN A 1 99 ? 1.814 13.180 -20.873 1.00 47.34 99 ASN A N 1
ATOM 830 C CA . ASN A 1 99 ? 1.513 11.802 -21.278 1.00 47.34 99 ASN A CA 1
ATOM 831 C C . ASN A 1 99 ? 1.884 10.775 -20.192 1.00 47.34 99 ASN A C 1
ATOM 833 O O . ASN A 1 99 ? 2.282 9.651 -20.495 1.00 47.34 99 ASN A O 1
ATOM 837 N N . SER A 1 100 ? 1.853 11.168 -18.921 1.00 52.38 100 SER A N 1
ATOM 838 C CA . SER A 1 100 ? 2.170 10.263 -17.819 1.00 52.38 100 SER A CA 1
ATOM 839 C C . SER A 1 100 ? 0.931 9.457 -17.415 1.00 52.38 100 SER A C 1
ATOM 841 O O . SER A 1 100 ? -0.118 10.012 -17.103 1.00 52.38 100 SER A O 1
ATOM 843 N N . PHE A 1 101 ? 1.044 8.129 -17.461 1.00 58.03 101 PHE A N 1
ATOM 844 C CA . PHE A 1 101 ? -0.010 7.231 -16.999 1.00 58.03 101 PHE A CA 1
ATOM 845 C C . PHE A 1 101 ? 0.008 7.160 -15.472 1.00 58.03 101 PHE A C 1
ATOM 847 O O . PHE A 1 101 ? 1.072 7.000 -14.871 1.00 58.03 101 PHE A O 1
ATOM 854 N N . GLU A 1 102 ? -1.167 7.268 -14.851 1.00 69.75 102 GLU A N 1
ATOM 855 C CA . GLU A 1 102 ? -1.324 7.105 -13.406 1.00 69.75 102 GLU A CA 1
ATOM 856 C C . GLU A 1 102 ? -0.875 5.693 -12.998 1.00 69.75 102 GLU A C 1
ATOM 858 O O . GLU A 1 102 ? -1.318 4.694 -13.566 1.00 69.75 102 GLU A O 1
ATOM 863 N N . ILE A 1 103 ? 0.047 5.612 -12.036 1.00 74.12 103 ILE A N 1
ATOM 864 C CA . ILE A 1 103 ? 0.499 4.337 -11.477 1.00 74.12 103 ILE A CA 1
ATOM 865 C C . ILE A 1 103 ? -0.548 3.909 -10.455 1.00 74.12 103 ILE A C 1
ATOM 867 O O . ILE A 1 103 ? -0.676 4.541 -9.405 1.00 74.12 103 ILE A O 1
ATOM 871 N N . MET A 1 104 ? -1.289 2.849 -10.767 1.00 81.12 104 MET A N 1
ATOM 872 C CA . MET A 1 104 ? -2.304 2.299 -9.872 1.00 81.12 104 MET A CA 1
ATOM 873 C C . MET A 1 104 ? -1.762 1.084 -9.137 1.00 81.12 104 MET A C 1
ATOM 875 O O . MET A 1 104 ? -1.153 0.197 -9.734 1.00 81.12 104 MET A O 1
ATOM 879 N N . GLN A 1 105 ? -2.016 1.052 -7.841 1.00 85.00 105 GLN A N 1
ATOM 880 C CA . GLN A 1 105 ? -1.733 -0.054 -6.948 1.00 85.00 105 GLN A CA 1
ATOM 881 C C . GLN A 1 105 ? -3.047 -0.782 -6.703 1.00 85.00 105 GLN A C 1
ATOM 883 O O . GLN A 1 105 ? -4.036 -0.149 -6.345 1.00 85.00 105 GLN A O 1
ATOM 888 N N . VAL A 1 106 ? -3.064 -2.089 -6.924 1.00 87.12 106 VAL A N 1
ATOM 889 C CA . VAL A 1 106 ? -4.224 -2.960 -6.721 1.00 87.12 106 VAL A CA 1
ATOM 890 C C . VAL A 1 106 ? -3.824 -3.990 -5.680 1.00 87.12 106 VAL A C 1
ATOM 892 O O . VAL A 1 106 ? -2.877 -4.735 -5.934 1.00 87.12 106 VAL A O 1
ATOM 895 N N . MET A 1 107 ? -4.492 -4.025 -4.526 1.00 91.44 107 MET A N 1
ATOM 896 C CA . MET A 1 107 ? -4.085 -4.901 -3.428 1.00 91.44 107 MET A CA 1
ATOM 897 C C . MET A 1 107 ? -5.217 -5.650 -2.732 1.00 91.44 107 MET A C 1
ATOM 899 O O . MET A 1 107 ? -6.326 -5.147 -2.554 1.00 91.44 107 MET A O 1
ATOM 903 N N . THR A 1 108 ? -4.875 -6.852 -2.282 1.00 93.31 108 THR A N 1
ATOM 904 C CA . THR A 1 108 ? -5.703 -7.753 -1.474 1.00 93.31 108 THR A CA 1
ATOM 905 C C . THR A 1 108 ? -4.950 -8.131 -0.202 1.00 93.31 108 THR A C 1
ATOM 907 O O . THR A 1 108 ? -3.727 -7.999 -0.147 1.00 93.31 108 THR A O 1
ATOM 910 N N . VAL A 1 109 ? -5.660 -8.620 0.812 1.00 91.75 109 VAL A N 1
ATOM 911 C CA . VAL A 1 109 ? -5.043 -9.291 1.967 1.00 91.75 109 VAL A CA 1
ATOM 912 C C . VAL A 1 109 ? -5.204 -10.795 1.762 1.00 91.75 109 VAL A C 1
ATOM 914 O O . VAL A 1 109 ? -6.309 -11.249 1.473 1.00 91.75 109 VAL A O 1
ATOM 917 N N . ASP A 1 110 ? -4.121 -11.560 1.854 1.00 89.69 110 ASP A N 1
ATOM 918 C CA . ASP A 1 110 ? -4.179 -13.018 1.735 1.00 89.69 110 ASP A CA 1
ATOM 919 C C . ASP A 1 110 ? -4.625 -13.705 3.040 1.00 89.69 110 ASP A C 1
ATOM 921 O O . ASP A 1 110 ? -4.876 -13.066 4.064 1.00 89.69 110 ASP A O 1
ATOM 925 N N . LEU A 1 111 ? -4.739 -15.036 3.001 1.00 87.62 111 LEU A N 1
ATOM 926 C CA . LEU A 1 111 ? -5.163 -15.849 4.146 1.00 87.62 111 LEU A CA 1
ATOM 927 C C . LEU A 1 111 ? -4.179 -15.796 5.329 1.00 87.62 111 LEU A C 1
ATOM 929 O O . LEU A 1 111 ? -4.567 -16.111 6.451 1.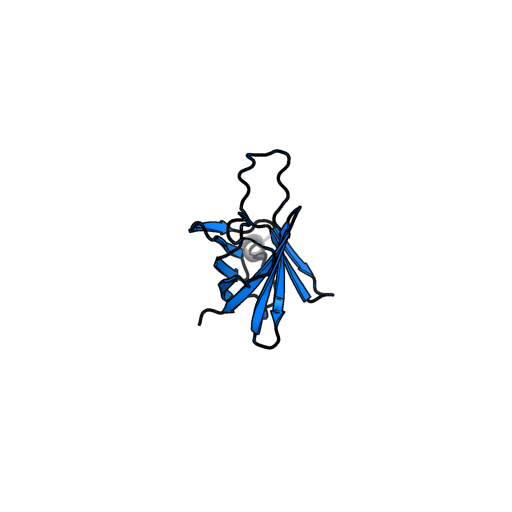00 87.62 111 LEU A O 1
ATOM 933 N N . GLU A 1 112 ? -2.928 -15.394 5.093 1.00 89.31 112 GLU A N 1
ATOM 934 C CA . GLU A 1 112 ? -1.902 -15.217 6.126 1.00 89.31 112 GLU A CA 1
ATOM 935 C C . GLU A 1 112 ? -1.916 -13.797 6.716 1.00 89.31 112 GLU A C 1
ATOM 937 O O . GLU A 1 112 ? -1.140 -13.490 7.623 1.00 89.31 112 GLU A O 1
ATOM 942 N N . GLY A 1 113 ? -2.794 -12.919 6.221 1.00 90.44 113 GLY A N 1
ATOM 943 C CA . GLY A 1 113 ? -2.876 -11.527 6.646 1.00 90.44 113 GLY A CA 1
ATOM 944 C C . GLY A 1 113 ? -1.818 -10.623 6.012 1.00 90.44 113 GLY A C 1
ATOM 945 O O . GLY A 1 113 ? -1.624 -9.505 6.495 1.00 90.44 113 GLY A O 1
ATOM 946 N N . LYS A 1 114 ? -1.128 -11.069 4.955 1.00 93.06 114 LYS A N 1
ATOM 947 C CA . LYS A 1 114 ? -0.165 -10.250 4.208 1.00 93.06 114 LYS A CA 1
ATOM 948 C C . LYS A 1 114 ? -0.868 -9.487 3.097 1.00 93.06 114 LYS A C 1
ATOM 950 O O . LYS A 1 114 ? -1.825 -9.970 2.493 1.00 93.06 114 LYS A O 1
ATOM 955 N N . LEU A 1 115 ? -0.366 -8.296 2.785 1.00 93.94 115 LEU A N 1
ATOM 956 C CA . LEU A 1 115 ? -0.798 -7.586 1.587 1.00 93.94 115 LEU A CA 1
ATOM 957 C C . LEU A 1 115 ? -0.173 -8.226 0.352 1.00 93.94 115 LEU A C 1
ATOM 959 O O . LEU A 1 115 ? 1.024 -8.493 0.319 1.00 93.94 115 LEU A O 1
ATOM 963 N N . GLN A 1 116 ? -0.975 -8.395 -0.689 1.00 92.44 116 GLN A N 1
ATOM 964 C CA . GLN A 1 116 ? -0.533 -8.791 -2.018 1.00 92.44 116 GLN A CA 1
ATOM 965 C C . GLN A 1 116 ? -0.901 -7.672 -2.974 1.00 92.44 116 GLN A C 1
ATOM 967 O O . GLN A 1 116 ? -2.079 -7.354 -3.136 1.00 92.44 116 GLN A O 1
ATOM 972 N N . GLY A 1 117 ? 0.099 -7.056 -3.590 1.00 88.50 117 GLY A N 1
ATOM 973 C CA . GLY A 1 117 ? -0.087 -5.878 -4.411 1.00 88.50 117 GLY A CA 1
ATOM 974 C C . GLY A 1 117 ? 0.412 -6.057 -5.832 1.00 88.50 117 GLY A C 1
ATOM 975 O O . GLY A 1 117 ? 1.385 -6.759 -6.109 1.00 88.50 117 GLY A O 1
ATOM 976 N N . ARG A 1 118 ? -0.284 -5.405 -6.758 1.00 85.75 118 ARG A N 1
ATOM 977 C CA . ARG A 1 118 ? 0.067 -5.335 -8.173 1.00 85.75 118 ARG A CA 1
ATOM 978 C C . ARG A 1 118 ? 0.117 -3.882 -8.600 1.00 85.75 118 ARG A C 1
ATOM 980 O O . ARG A 1 118 ? -0.834 -3.134 -8.384 1.00 85.75 118 ARG A O 1
ATOM 987 N N . VAL A 1 119 ? 1.196 -3.501 -9.270 1.00 79.56 119 VAL A N 1
ATOM 988 C CA . VAL A 1 119 ? 1.290 -2.215 -9.954 1.00 79.56 119 VAL A CA 1
ATOM 989 C C . VAL A 1 119 ? 0.766 -2.380 -11.369 1.00 79.56 119 VAL A C 1
ATOM 991 O O . VAL A 1 119 ? 1.289 -3.193 -12.133 1.00 79.56 119 VAL A O 1
ATOM 994 N N . LYS A 1 120 ? -0.225 -1.573 -11.741 1.00 71.75 120 LYS A N 1
ATOM 995 C CA . LYS A 1 120 ? -0.664 -1.415 -13.126 1.00 71.75 120 LYS A CA 1
ATOM 996 C C . LYS A 1 120 ? -0.083 -0.118 -13.682 1.00 71.75 120 LYS A C 1
ATOM 998 O O . LYS A 1 120 ? -0.457 0.974 -13.258 1.00 71.75 120 LYS A O 1
ATOM 1003 N N . SER A 1 121 ? 0.829 -0.249 -14.642 1.00 65.88 121 SER A N 1
ATOM 1004 C CA . SER A 1 121 ? 1.334 0.856 -15.467 1.00 65.88 121 SER A CA 1
ATOM 1005 C C . SER A 1 121 ? 1.081 0.577 -16.954 1.00 65.88 121 SER A C 1
ATOM 1007 O O . SER A 1 121 ? 0.610 -0.498 -17.319 1.00 65.88 121 SER A O 1
ATOM 1009 N N . TYR A 1 122 ? 1.421 1.524 -17.832 1.00 57.75 122 TYR A N 1
ATOM 1010 C CA . TYR A 1 122 ? 1.194 1.423 -19.282 1.00 57.75 122 TYR A CA 1
ATOM 1011 C C . TYR A 1 122 ? 1.967 0.299 -19.998 1.00 57.75 122 TYR A C 1
ATOM 1013 O O . TYR A 1 122 ? 1.678 0.019 -21.159 1.00 57.75 122 TYR A O 1
ATOM 1021 N N . LYS A 1 123 ? 2.950 -0.331 -19.339 1.00 54.91 123 LYS A N 1
ATOM 1022 C CA . LYS A 1 123 ? 3.814 -1.369 -19.933 1.00 54.91 123 LYS A CA 1
ATOM 1023 C C . LYS A 1 123 ? 4.140 -2.551 -19.018 1.00 54.91 123 LYS A C 1
ATOM 1025 O O . LYS A 1 123 ? 4.826 -3.468 -19.460 1.00 54.91 123 LYS A O 1
ATOM 1030 N N . THR A 1 124 ? 3.705 -2.553 -17.757 1.00 57.44 124 THR A N 1
ATOM 1031 C CA . THR A 1 124 ? 4.213 -3.532 -16.787 1.00 57.44 124 THR A CA 1
ATOM 1032 C C . THR A 1 124 ? 3.223 -3.863 -15.678 1.00 57.44 124 THR A C 1
ATOM 1034 O O . THR A 1 124 ? 2.619 -2.954 -15.101 1.00 57.44 124 THR A O 1
ATOM 1037 N N . PHE A 1 125 ? 3.173 -5.160 -15.351 1.00 66.31 125 PHE A N 1
ATOM 1038 C CA . PHE A 1 125 ? 2.666 -5.734 -14.108 1.00 66.31 125 PHE A CA 1
ATOM 1039 C C . PHE A 1 125 ? 3.846 -6.054 -13.183 1.00 66.31 125 PHE A C 1
ATOM 1041 O O . PHE A 1 125 ? 4.635 -6.931 -13.499 1.00 66.31 125 PHE A O 1
ATOM 1048 N N . PHE A 1 126 ? 3.978 -5.326 -12.078 1.00 76.38 126 PHE A N 1
ATOM 1049 C CA . PHE A 1 126 ? 4.944 -5.619 -11.011 1.00 76.38 126 PHE A CA 1
ATOM 1050 C C . PHE A 1 126 ? 4.173 -6.108 -9.789 1.00 76.38 126 PHE A C 1
ATOM 1052 O O . PHE A 1 126 ? 3.095 -5.578 -9.508 1.00 76.38 126 PHE A O 1
ATOM 1059 N N . GLN A 1 127 ? 4.696 -7.107 -9.082 1.00 85.94 127 GLN A N 1
ATOM 1060 C CA . GLN A 1 127 ? 4.097 -7.628 -7.853 1.00 85.94 127 GLN A CA 1
ATOM 1061 C C . GLN A 1 127 ? 4.953 -7.304 -6.633 1.00 85.94 127 GLN A C 1
ATOM 1063 O O . GLN A 1 127 ? 6.181 -7.286 -6.692 1.00 85.94 127 GLN A O 1
ATOM 1068 N N . TRP A 1 128 ? 4.280 -7.079 -5.515 1.00 88.19 128 TRP A N 1
ATOM 1069 C CA . TRP A 1 128 ? 4.901 -6.863 -4.218 1.00 88.19 128 TRP A CA 1
ATOM 1070 C C . TRP A 1 128 ? 4.066 -7.521 -3.124 1.00 88.19 128 TRP A C 1
ATOM 1072 O O . TRP A 1 128 ? 2.858 -7.705 -3.282 1.00 88.19 128 TRP A O 1
ATOM 1082 N N . CYS A 1 129 ? 4.709 -7.859 -2.011 1.00 92.31 129 CYS A N 1
ATOM 1083 C CA . CYS A 1 129 ? 4.050 -8.345 -0.806 1.00 92.31 129 CYS A CA 1
ATOM 1084 C C . CYS A 1 129 ? 4.300 -7.386 0.357 1.00 92.31 129 CYS A C 1
ATOM 1086 O O . CYS A 1 129 ? 5.345 -6.744 0.431 1.00 92.31 129 CYS A O 1
ATOM 1088 N N . GLY A 1 130 ? 3.329 -7.262 1.254 1.00 93.81 130 GLY A N 1
ATOM 1089 C CA . GLY A 1 130 ? 3.415 -6.417 2.432 1.00 93.81 130 GLY A CA 1
ATOM 1090 C C . GLY A 1 130 ? 3.235 -7.210 3.712 1.00 93.81 130 GLY A C 1
ATOM 1091 O O . GLY A 1 130 ? 2.257 -7.937 3.866 1.00 93.81 130 GLY A O 1
ATOM 1092 N N . GLU A 1 131 ? 4.150 -7.021 4.651 1.00 95.88 131 GLU A N 1
ATOM 1093 C CA . GLU A 1 131 ? 4.058 -7.574 5.995 1.00 95.88 131 GLU A CA 1
ATOM 1094 C C . GLU A 1 131 ? 3.681 -6.475 6.978 1.00 95.88 131 GLU A C 1
ATOM 1096 O O . GLU A 1 131 ? 4.242 -5.375 6.955 1.00 95.88 131 GLU A O 1
ATOM 1101 N N . LYS A 1 132 ? 2.711 -6.773 7.841 1.00 94.00 132 LYS A N 1
ATOM 1102 C CA . LYS A 1 132 ? 2.250 -5.823 8.845 1.00 94.00 132 LYS A CA 1
ATOM 1103 C C . LYS A 1 132 ? 3.335 -5.623 9.899 1.00 94.00 132 LYS A C 1
ATOM 1105 O O . LYS A 1 132 ? 3.885 -6.591 10.425 1.00 94.00 132 LYS A O 1
ATOM 1110 N N . LEU A 1 133 ? 3.630 -4.370 10.215 1.00 91.38 133 LEU A N 1
ATOM 1111 C CA . LEU A 1 133 ? 4.482 -4.014 11.338 1.00 91.38 133 LEU A CA 1
ATOM 1112 C C . LEU A 1 133 ? 3.745 -4.326 12.648 1.00 91.38 133 LEU A C 1
ATOM 1114 O O . LEU A 1 133 ? 2.531 -4.136 12.748 1.00 91.38 133 LEU A O 1
ATOM 1118 N N . LYS A 1 134 ? 4.492 -4.873 13.610 1.00 80.06 134 LYS A N 1
ATOM 1119 C CA . LYS A 1 134 ? 3.994 -5.209 14.949 1.00 80.06 134 LYS A CA 1
ATOM 1120 C C . LYS A 1 134 ? 3.815 -3.967 15.808 1.00 80.06 134 LYS A C 1
ATOM 1122 O O . LYS A 1 134 ? 4.664 -3.056 15.682 1.00 80.06 134 LYS A O 1
#

Foldseek 3Di:
DDPVVVVVVVVVVVVPPPPQQFPPDDPLPAAKKAKDWDDDPPDDPPPPQWDFRIWHDDRRWIWGQTPVRDIDTFPDWDADPVVGKIKTWDPDDPPPDPPAFTWMKIWHQDPVSKIWIWTDGPPDTTIMIIDGDD

pLDDT: mean 77.17, std 16.43, range [42.97, 97.12]

Sequence (134 aa):
MNKIIKFLFIIYMLFCIQV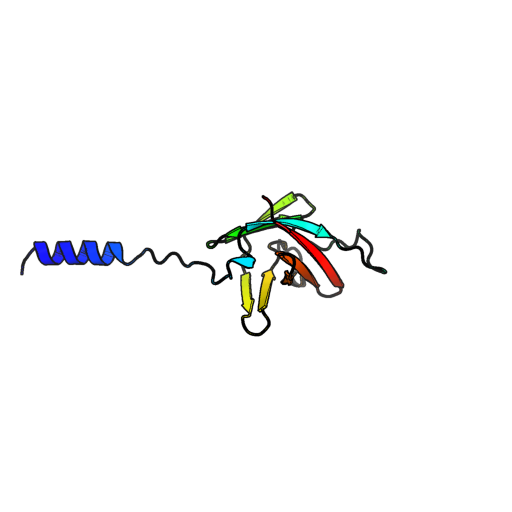SLALDIPKKYIGDWNISYIEQQGFPWWSQIKYPVKLFITPEEIRIIDQYGYKCSVSKYRYDEEIDVLVFSHCGIGQKSKNSFEIMQVMT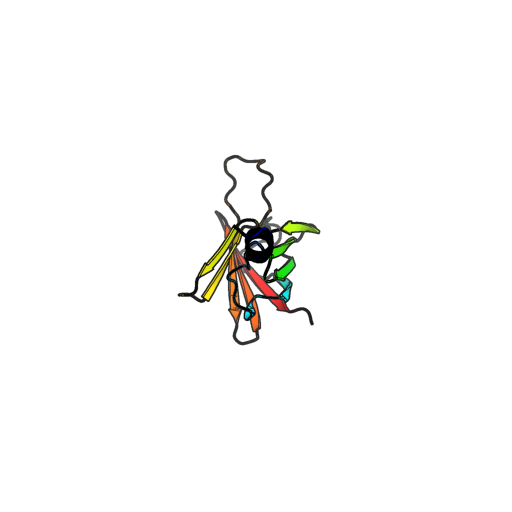VDLEGKLQGRVKSYKTFFQWCGEKLK